Protein AF-A0A961W4E2-F1 (afdb_monomer_lite)

pLDDT: mean 85.55, std 16.78, range [47.44, 98.62]

Structure (mmCIF, N/CA/C/O backbone):
data_AF-A0A961W4E2-F1
#
_entry.id   AF-A0A961W4E2-F1
#
loop_
_atom_site.group_PDB
_atom_site.id
_atom_site.type_symbol
_atom_site.label_atom_id
_atom_site.label_alt_id
_atom_site.label_comp_id
_atom_site.label_asym_id
_atom_site.label_entity_id
_atom_site.label_seq_id
_atom_site.pdbx_PDB_ins_code
_atom_site.Cartn_x
_atom_site.Cartn_y
_atom_site.Cartn_z
_atom_site.occupancy
_atom_site.B_iso_or_equiv
_atom_site.auth_seq_id
_atom_site.auth_comp_id
_atom_site.auth_asym_id
_atom_site.auth_atom_id
_atom_site.pdbx_PDB_model_num
ATOM 1 N N . MET A 1 1 ? 45.519 28.422 -44.524 1.00 47.72 1 MET A N 1
ATOM 2 C CA . MET A 1 1 ? 45.569 28.444 -43.044 1.00 47.72 1 MET A CA 1
ATOM 3 C C . MET A 1 1 ? 44.636 29.550 -42.563 1.00 47.72 1 MET A C 1
ATOM 5 O O . MET A 1 1 ? 44.837 30.660 -43.027 1.00 47.72 1 MET A O 1
ATOM 9 N N . ARG A 1 2 ? 43.649 29.249 -41.696 1.00 50.09 2 ARG A N 1
ATOM 10 C CA . ARG A 1 2 ? 42.650 30.162 -41.061 1.00 50.09 2 ARG A CA 1
ATOM 11 C C . ARG A 1 2 ? 41.171 30.048 -41.483 1.00 50.09 2 ARG A C 1
ATOM 13 O O . ARG A 1 2 ? 40.421 30.989 -41.274 1.00 50.09 2 ARG A O 1
ATOM 20 N N . LEU A 1 3 ? 40.708 28.898 -41.978 1.00 47.44 3 LEU A N 1
ATOM 21 C CA . LEU A 1 3 ? 39.263 28.634 -42.112 1.00 47.44 3 LEU A CA 1
ATOM 22 C C . LEU A 1 3 ? 38.867 27.285 -41.487 1.00 47.44 3 LEU A C 1
ATOM 24 O O . LEU A 1 3 ? 38.210 26.465 -42.109 1.00 47.44 3 LEU A O 1
ATOM 28 N N . ALA A 1 4 ? 39.344 27.016 -40.270 1.00 51.31 4 ALA A N 1
ATOM 29 C CA . ALA A 1 4 ? 39.079 25.755 -39.566 1.00 51.31 4 ALA A CA 1
ATOM 30 C C . ALA A 1 4 ? 38.851 25.945 -38.054 1.00 51.31 4 ALA A C 1
ATOM 32 O O . ALA A 1 4 ? 39.126 25.043 -37.274 1.00 51.31 4 ALA A O 1
ATOM 33 N N . LEU A 1 5 ? 38.392 27.126 -37.620 1.00 52.22 5 LEU A N 1
ATOM 34 C CA . LEU A 1 5 ? 38.229 27.437 -36.189 1.00 52.22 5 LEU A CA 1
ATOM 35 C C . LEU A 1 5 ? 36.784 27.692 -35.740 1.00 52.22 5 LEU A C 1
ATOM 37 O O . LEU A 1 5 ? 36.560 27.881 -34.553 1.00 52.22 5 LEU A O 1
ATOM 41 N N . PHE A 1 6 ? 35.792 27.636 -36.634 1.00 51.38 6 PHE A N 1
ATOM 42 C CA . PHE A 1 6 ? 34.401 27.958 -36.273 1.00 51.38 6 PHE A CA 1
ATOM 43 C C . PHE A 1 6 ? 33.445 26.759 -36.174 1.00 51.38 6 PHE A C 1
ATOM 45 O O . PHE A 1 6 ? 32.267 26.958 -35.908 1.00 51.38 6 PHE A O 1
ATOM 52 N N . ALA A 1 7 ? 33.920 25.519 -36.329 1.00 52.97 7 ALA A N 1
ATOM 53 C CA . ALA A 1 7 ? 33.053 24.334 -36.238 1.00 52.97 7 ALA A CA 1
ATOM 54 C C . ALA A 1 7 ? 33.025 23.667 -34.844 1.00 52.97 7 ALA A C 1
ATOM 56 O O . ALA A 1 7 ? 32.177 22.818 -34.597 1.00 52.97 7 ALA A O 1
ATOM 57 N N . GLY A 1 8 ? 33.926 24.035 -33.924 1.00 51.50 8 GLY A N 1
ATOM 58 C CA . GLY A 1 8 ? 34.069 23.350 -32.628 1.00 51.50 8 GLY A CA 1
ATOM 59 C C . GLY A 1 8 ? 33.210 23.894 -31.478 1.00 51.50 8 GLY A C 1
ATOM 60 O O . GLY A 1 8 ? 33.108 23.244 -30.446 1.00 51.50 8 GLY A O 1
ATOM 61 N N . GLY A 1 9 ? 32.606 25.079 -31.624 1.00 54.16 9 GLY A N 1
ATOM 62 C CA . GLY A 1 9 ? 31.978 25.797 -30.502 1.00 54.16 9 GLY A CA 1
ATOM 63 C C . GLY A 1 9 ? 30.508 25.466 -30.218 1.00 54.16 9 GLY A C 1
ATOM 64 O O . GLY A 1 9 ? 30.008 25.819 -29.157 1.00 54.16 9 GLY A O 1
ATOM 65 N N . LEU A 1 10 ? 29.801 24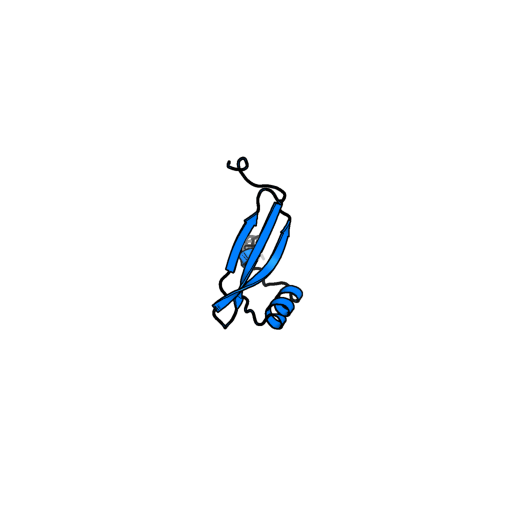.801 -31.137 1.00 56.75 10 LEU A N 1
ATOM 66 C CA . LEU A 1 10 ? 28.334 24.666 -31.076 1.00 56.75 10 LEU A CA 1
ATOM 67 C C . LEU A 1 10 ? 27.820 23.346 -30.477 1.00 56.75 10 LEU A C 1
ATOM 69 O O . LEU A 1 10 ? 26.620 23.214 -30.270 1.00 56.75 10 LEU A O 1
ATOM 73 N N . LEU A 1 11 ? 28.694 22.389 -30.146 1.00 57.22 11 LEU A N 1
ATOM 74 C CA . LEU A 1 11 ? 28.294 21.109 -29.532 1.00 57.22 11 LEU A CA 1
ATOM 75 C C . LEU A 1 11 ? 28.442 21.079 -27.999 1.00 57.22 11 LEU A C 1
ATOM 77 O O . LEU A 1 11 ? 28.097 20.085 -27.370 1.00 57.22 11 LEU A O 1
ATOM 81 N N . ALA A 1 12 ? 28.926 22.158 -27.376 1.00 58.75 12 ALA A N 1
ATOM 82 C CA . ALA A 1 12 ? 29.251 22.183 -25.946 1.00 58.75 12 ALA A CA 1
ATOM 83 C C . ALA A 1 12 ? 28.092 22.606 -25.015 1.00 58.75 12 ALA A C 1
ATOM 85 O O . ALA A 1 12 ? 28.308 22.749 -23.816 1.00 58.75 12 ALA A O 1
ATOM 86 N N . LEU A 1 13 ? 26.873 22.822 -25.531 1.00 57.53 13 LEU A N 1
ATOM 87 C CA . LEU A 1 13 ? 25.758 23.396 -24.754 1.00 57.53 13 LEU A CA 1
ATOM 88 C C . LEU A 1 13 ? 24.590 22.441 -24.450 1.00 57.53 13 LEU A C 1
ATOM 90 O O . LEU A 1 13 ? 23.680 22.852 -23.738 1.00 57.53 13 LEU A O 1
ATOM 94 N N . SER A 1 14 ? 24.591 21.183 -24.912 1.00 63.25 14 SER A N 1
ATOM 95 C CA . SER A 1 14 ? 23.486 20.241 -24.623 1.00 63.25 14 SER A CA 1
ATOM 96 C C . SER A 1 14 ? 23.831 19.114 -23.640 1.00 63.25 14 SER A C 1
ATOM 98 O O . SER A 1 14 ? 23.059 18.168 -23.517 1.00 63.25 14 SER A O 1
ATOM 100 N N . ALA A 1 15 ? 24.983 19.163 -22.963 1.00 61.50 15 ALA A N 1
ATOM 101 C CA . ALA A 1 15 ? 25.496 18.014 -22.204 1.00 61.50 15 ALA A CA 1
ATOM 102 C C . ALA A 1 15 ? 25.040 17.925 -20.732 1.00 61.50 15 ALA A C 1
ATOM 104 O O . ALA A 1 15 ? 25.388 16.956 -20.067 1.00 61.50 15 ALA A O 1
ATOM 105 N N . CYS A 1 16 ? 24.246 18.872 -20.221 1.00 66.38 16 CYS A N 1
ATOM 106 C CA . CYS A 1 16 ? 23.730 18.824 -18.847 1.00 66.38 16 CYS A CA 1
ATOM 107 C C . CYS A 1 16 ? 22.238 19.171 -18.808 1.00 66.38 16 CYS A C 1
ATOM 109 O O . CYS A 1 16 ? 21.847 20.228 -18.320 1.00 66.38 16 CYS A O 1
ATOM 111 N N . GLN A 1 17 ? 21.391 18.296 -19.341 1.00 65.75 17 GLN A N 1
ATOM 112 C CA . GLN A 1 17 ? 20.033 18.185 -18.821 1.00 65.75 17 GLN A CA 1
ATOM 113 C C . GLN A 1 17 ? 20.088 17.044 -17.807 1.00 65.75 17 GLN A C 1
ATOM 115 O O . GLN A 1 17 ? 20.233 15.888 -18.201 1.00 65.75 17 GLN A O 1
ATOM 120 N N . GLU A 1 18 ? 20.060 17.360 -16.508 1.00 65.38 18 GLU A N 1
ATOM 121 C CA . GLU A 1 18 ? 19.687 16.359 -15.509 1.00 65.38 18 GLU A CA 1
ATOM 122 C C . GLU A 1 18 ? 18.299 15.865 -15.913 1.00 65.38 18 GLU A C 1
ATOM 124 O O . GLU A 1 18 ? 17.311 16.594 -15.826 1.00 65.38 18 GLU A O 1
ATOM 129 N N . LEU A 1 19 ? 18.244 14.657 -16.469 1.00 63.34 19 LEU A N 1
ATOM 130 C CA . LEU A 1 19 ? 16.990 13.983 -16.743 1.00 63.34 19 LEU A CA 1
ATOM 131 C C . LEU A 1 19 ? 16.402 13.596 -15.387 1.00 63.34 19 LEU A C 1
ATOM 133 O O . LEU A 1 19 ? 16.639 12.496 -14.892 1.00 63.34 19 LEU A O 1
ATOM 137 N N . ASP A 1 20 ? 15.654 14.519 -14.788 1.00 68.31 20 ASP A N 1
ATOM 138 C CA . ASP A 1 20 ? 14.718 14.224 -13.711 1.00 68.31 20 ASP A CA 1
ATOM 139 C C . ASP A 1 20 ? 13.590 13.372 -14.307 1.00 68.31 20 ASP A C 1
ATOM 141 O O . ASP A 1 20 ? 12.524 13.852 -14.696 1.00 68.31 20 ASP A O 1
ATOM 145 N N . TYR A 1 21 ? 13.868 12.078 -14.485 1.00 68.19 21 TYR A N 1
ATOM 146 C CA . TYR A 1 21 ? 12.814 11.099 -14.685 1.00 68.19 21 TYR A CA 1
ATOM 147 C C . TYR A 1 21 ? 11.964 11.137 -13.421 1.00 68.19 21 TYR A C 1
ATOM 149 O O . TYR A 1 21 ? 12.423 10.768 -12.340 1.00 68.19 21 TYR A O 1
ATOM 157 N N . GLY A 1 22 ? 10.726 11.613 -13.551 1.00 81.56 22 GLY A N 1
ATOM 158 C CA . GLY A 1 22 ? 9.822 11.696 -12.416 1.00 81.56 22 GLY A CA 1
ATOM 159 C C . GLY A 1 22 ? 9.748 10.341 -11.712 1.00 81.56 22 GLY A C 1
ATOM 160 O O . GLY A 1 22 ? 9.571 9.318 -12.365 1.00 81.56 22 GLY A O 1
ATOM 161 N N . ARG A 1 23 ? 9.860 10.329 -10.378 1.00 83.31 23 ARG A N 1
ATOM 162 C CA . ARG A 1 23 ? 9.893 9.098 -9.555 1.00 83.31 23 ARG A CA 1
ATOM 163 C C . ARG A 1 23 ? 8.767 8.096 -9.850 1.00 83.31 23 ARG A C 1
ATOM 165 O O . ARG A 1 23 ? 8.916 6.917 -9.573 1.00 83.31 23 ARG A O 1
ATOM 172 N N . HIS A 1 24 ? 7.657 8.569 -10.409 1.00 82.62 24 HIS A N 1
ATOM 173 C CA . HIS A 1 24 ? 6.505 7.768 -10.821 1.00 82.62 24 HIS A CA 1
ATOM 174 C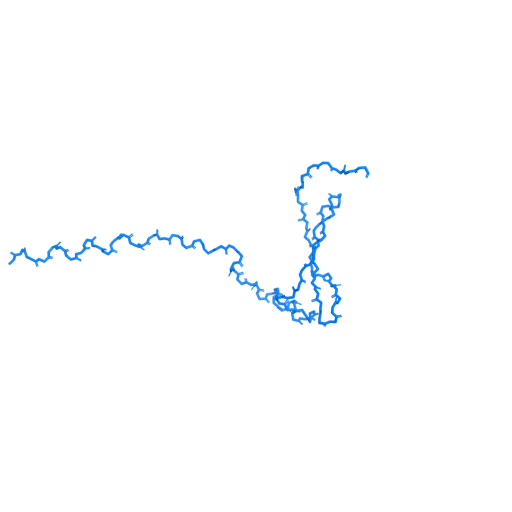 C . HIS A 1 24 ? 6.726 6.937 -12.101 1.00 82.62 24 HIS A C 1
ATOM 176 O O . HIS A 1 24 ? 5.902 6.086 -12.404 1.00 82.62 24 HIS A O 1
ATOM 182 N N . LEU A 1 25 ? 7.793 7.200 -12.862 1.00 87.94 25 LEU A N 1
ATOM 183 C CA . LEU A 1 25 ? 8.173 6.464 -14.076 1.00 87.94 25 LEU A CA 1
ATOM 184 C C . LEU A 1 25 ? 9.200 5.362 -13.793 1.00 87.94 25 LEU A C 1
ATOM 186 O O . LEU A 1 25 ? 9.566 4.616 -14.700 1.00 87.94 25 LEU A O 1
ATOM 190 N N . VAL A 1 26 ? 9.710 5.291 -12.561 1.00 89.25 26 VAL A N 1
ATOM 191 C CA . VAL A 1 26 ? 10.634 4.236 -12.151 1.00 89.25 26 VAL A CA 1
ATOM 192 C C . VAL A 1 26 ? 9.841 2.927 -12.071 1.00 89.25 26 VAL A C 1
ATOM 194 O O . VAL A 1 26 ? 8.829 2.898 -11.368 1.00 89.25 26 VAL A O 1
ATOM 197 N N . PRO A 1 27 ? 10.269 1.860 -12.772 1.00 91.69 27 PRO A N 1
ATOM 198 C CA . PRO A 1 27 ? 9.570 0.581 -12.745 1.00 91.69 27 PRO A CA 1
ATOM 199 C C . PRO A 1 27 ? 9.600 -0.041 -11.348 1.00 91.69 27 PRO A C 1
ATOM 201 O O . PRO A 1 27 ? 10.460 0.279 -10.517 1.00 91.69 27 PRO A O 1
ATOM 204 N N . LEU A 1 28 ? 8.668 -0.959 -11.099 1.00 93.25 28 LEU A N 1
ATOM 205 C CA . LEU A 1 28 ? 8.619 -1.674 -9.834 1.00 93.25 28 LEU A CA 1
ATOM 206 C C . LEU A 1 28 ? 9.903 -2.494 -9.609 1.00 93.25 28 LEU A C 1
ATOM 208 O O . LEU A 1 28 ? 10.464 -3.070 -10.540 1.00 93.25 28 LEU A O 1
ATOM 212 N N . PRO A 1 29 ? 10.391 -2.592 -8.360 1.00 95.31 29 PRO A N 1
ATOM 213 C CA . PRO A 1 29 ? 11.470 -3.516 -8.045 1.00 95.31 29 PRO A CA 1
ATOM 214 C C . PRO A 1 29 ? 11.049 -4.969 -8.346 1.00 95.31 29 PRO A C 1
ATOM 216 O O . PRO A 1 29 ? 9.921 -5.337 -8.005 1.00 95.31 29 PRO A O 1
ATOM 219 N N . PRO A 1 30 ? 11.952 -5.847 -8.829 1.00 97.25 30 PRO A N 1
ATOM 220 C CA . PRO A 1 30 ? 11.611 -7.237 -9.172 1.00 97.25 30 PRO A CA 1
ATOM 221 C C . PRO A 1 30 ? 10.975 -8.034 -8.024 1.00 97.25 30 PRO A C 1
ATOM 223 O O . PRO A 1 30 ? 10.141 -8.913 -8.228 1.00 97.25 30 PRO A O 1
ATOM 226 N N . ALA A 1 31 ? 11.344 -7.717 -6.779 1.00 96.88 31 ALA A N 1
ATOM 227 C CA . ALA A 1 31 ? 10.749 -8.335 -5.597 1.00 96.88 31 ALA A CA 1
ATOM 228 C C . ALA A 1 31 ? 9.258 -7.981 -5.424 1.00 96.88 31 ALA A C 1
ATOM 230 O O . ALA A 1 31 ? 8.481 -8.817 -4.957 1.00 96.88 31 ALA A O 1
ATOM 231 N N . MET A 1 32 ? 8.860 -6.760 -5.797 1.00 96.75 32 MET A N 1
ATOM 232 C CA . MET A 1 32 ? 7.463 -6.332 -5.774 1.00 96.75 32 MET A CA 1
ATOM 233 C C . MET A 1 32 ? 6.678 -6.994 -6.907 1.00 96.75 32 MET A C 1
ATOM 235 O O . MET A 1 32 ? 5.606 -7.535 -6.651 1.00 96.75 32 MET A O 1
ATOM 239 N N . GLU A 1 33 ? 7.234 -7.044 -8.119 1.00 97.31 33 GLU A N 1
ATOM 240 C CA . GLU A 1 33 ? 6.624 -7.751 -9.257 1.00 97.31 33 GLU A CA 1
ATOM 241 C C . GLU A 1 33 ? 6.335 -9.219 -8.903 1.00 97.31 33 GLU A C 1
ATOM 243 O O . GLU A 1 33 ? 5.189 -9.667 -8.962 1.00 97.31 33 GLU A O 1
ATOM 248 N N . ALA A 1 34 ? 7.331 -9.939 -8.376 1.00 97.81 34 ALA A N 1
ATOM 249 C CA . ALA A 1 34 ? 7.170 -11.328 -7.943 1.00 97.81 34 ALA A CA 1
ATOM 250 C C . ALA A 1 34 ? 6.161 -11.501 -6.787 1.00 97.81 34 ALA A C 1
ATOM 252 O O . ALA A 1 34 ? 5.570 -12.571 -6.609 1.00 97.81 34 ALA A O 1
ATOM 253 N N . ARG A 1 35 ? 5.963 -10.481 -5.940 1.00 97.62 35 ARG A N 1
ATOM 254 C CA . ARG A 1 35 ? 4.917 -10.500 -4.904 1.00 97.62 35 ARG A CA 1
ATOM 255 C C . ARG A 1 35 ? 3.533 -10.363 -5.528 1.00 97.62 35 ARG A C 1
ATOM 257 O O . ARG A 1 35 ? 2.661 -11.157 -5.180 1.00 97.62 35 ARG A O 1
ATOM 264 N N . LEU A 1 36 ? 3.351 -9.411 -6.443 1.00 97.69 36 LEU A N 1
ATOM 265 C CA . LEU A 1 36 ? 2.092 -9.221 -7.164 1.00 97.69 36 LEU A CA 1
ATOM 266 C C . LEU A 1 36 ? 1.696 -10.500 -7.907 1.00 97.69 36 LEU A C 1
ATOM 268 O O . LEU A 1 36 ? 0.585 -10.992 -7.711 1.00 97.69 36 LEU A O 1
ATOM 272 N N . GLU A 1 37 ? 2.627 -11.101 -8.650 1.00 96.38 37 GLU A N 1
ATOM 273 C CA . GLU A 1 37 ? 2.392 -12.347 -9.387 1.00 96.38 37 GLU A CA 1
ATOM 274 C C . GLU A 1 37 ? 1.936 -13.491 -8.475 1.00 96.38 37 GLU A C 1
ATOM 276 O O . GLU A 1 37 ? 0.926 -14.140 -8.754 1.00 96.38 37 GLU A O 1
ATOM 281 N N . ARG A 1 38 ? 2.623 -13.712 -7.344 1.00 97.06 38 ARG A N 1
ATOM 282 C CA . ARG A 1 38 ? 2.241 -14.752 -6.367 1.00 97.06 38 ARG A CA 1
ATOM 283 C C . ARG A 1 38 ? 0.852 -14.534 -5.775 1.00 97.06 38 ARG A C 1
ATOM 285 O O . ARG A 1 38 ? 0.189 -15.503 -5.415 1.00 97.06 38 ARG A O 1
ATOM 292 N N . MET A 1 39 ? 0.423 -13.281 -5.659 1.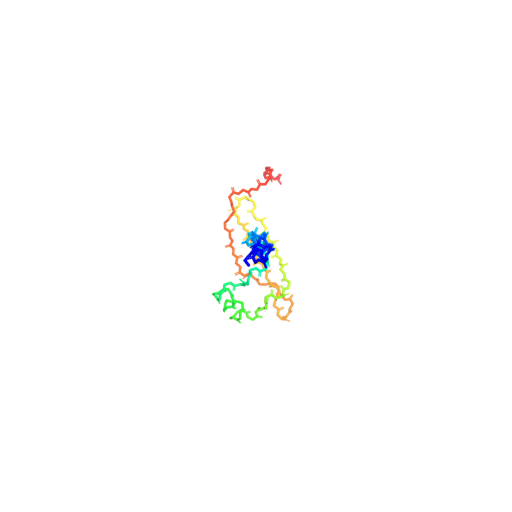00 96.94 39 MET A N 1
ATOM 293 C CA . MET A 1 39 ? -0.902 -12.910 -5.163 1.00 96.94 39 MET A CA 1
ATOM 294 C C . MET A 1 39 ? -1.970 -12.865 -6.269 1.00 96.94 39 MET A C 1
ATOM 296 O O . MET A 1 39 ? -3.138 -12.620 -5.972 1.00 96.94 39 MET A O 1
ATOM 300 N N . GLY A 1 40 ? -1.600 -13.099 -7.535 1.00 96.00 40 GLY A N 1
ATOM 301 C CA . GLY A 1 40 ? -2.512 -13.000 -8.677 1.00 96.00 40 GLY A CA 1
ATOM 302 C C . GLY A 1 40 ? -2.927 -11.563 -9.017 1.00 96.00 40 GLY A C 1
ATOM 303 O O . GLY A 1 40 ? -3.999 -11.357 -9.589 1.00 96.00 40 GLY A O 1
ATOM 304 N N . LEU A 1 41 ? -2.095 -10.588 -8.651 1.00 97.62 41 LEU A N 1
ATOM 305 C CA . LEU A 1 41 ? -2.279 -9.157 -8.877 1.00 97.62 41 LEU A CA 1
ATOM 306 C C . LEU A 1 41 ? -1.428 -8.688 -10.064 1.00 97.62 41 LEU A C 1
ATOM 308 O O . LEU A 1 41 ? -0.394 -9.278 -10.371 1.00 97.62 41 LEU A O 1
ATOM 312 N N . ARG A 1 42 ? -1.845 -7.601 -10.707 1.00 96.56 42 ARG A N 1
ATOM 313 C CA . ARG A 1 42 ? -1.132 -6.921 -11.796 1.00 96.56 42 ARG A CA 1
ATOM 314 C C . ARG A 1 42 ? -0.758 -5.509 -11.384 1.00 96.56 42 ARG A C 1
ATOM 316 O O . ARG A 1 42 ? -1.449 -4.897 -10.569 1.00 96.56 42 ARG A O 1
ATOM 323 N N . GLU A 1 43 ? 0.302 -4.965 -11.963 1.00 94.81 43 GLU A N 1
ATOM 324 C CA . GLU A 1 43 ? 0.757 -3.601 -11.679 1.00 94.81 43 GLU A CA 1
ATOM 325 C C . GLU A 1 43 ? -0.366 -2.573 -11.890 1.00 94.81 43 GLU A C 1
ATOM 327 O O . GLU A 1 43 ? -0.642 -1.773 -10.995 1.00 94.81 43 GLU A O 1
ATOM 332 N N . GLU A 1 44 ? -1.110 -2.695 -12.988 1.00 94.75 44 GLU A N 1
ATOM 333 C CA . GLU A 1 44 ? -2.195 -1.797 -13.384 1.00 94.75 44 GLU A CA 1
ATOM 334 C C . GLU A 1 44 ? -3.513 -1.976 -12.608 1.00 94.75 44 GLU A C 1
ATOM 336 O O . GLU A 1 44 ? -4.446 -1.194 -12.803 1.00 94.75 44 GLU A O 1
ATOM 341 N N . ASP A 1 45 ? -3.629 -2.994 -11.744 1.00 97.06 45 ASP A N 1
ATOM 342 C CA . ASP A 1 45 ? -4.870 -3.217 -10.993 1.00 97.06 45 ASP A CA 1
ATOM 343 C C . ASP A 1 45 ? -5.174 -2.039 -10.042 1.00 97.06 45 ASP A C 1
ATOM 345 O O . ASP A 1 45 ? -4.248 -1.516 -9.406 1.00 97.06 45 ASP A O 1
ATOM 349 N N . PRO A 1 46 ? -6.456 -1.654 -9.874 1.00 98.00 46 PRO A N 1
ATOM 350 C CA . PRO A 1 46 ? -6.852 -0.552 -9.004 1.00 98.00 46 PRO A CA 1
ATOM 351 C C . PRO A 1 46 ? -6.302 -0.670 -7.582 1.00 98.00 46 PRO A C 1
ATOM 353 O O . PRO A 1 46 ? -6.294 -1.750 -6.984 1.00 98.00 46 PRO A O 1
ATOM 356 N N . ILE A 1 47 ? -5.885 0.472 -7.036 1.00 97.81 47 ILE A N 1
ATOM 357 C CA . ILE A 1 47 ? -5.344 0.603 -5.684 1.00 97.81 47 ILE A CA 1
ATOM 358 C C . ILE A 1 47 ? -6.366 1.310 -4.794 1.00 97.81 47 ILE A C 1
ATOM 360 O O . ILE A 1 47 ? -7.009 2.277 -5.202 1.00 97.81 47 ILE A O 1
ATOM 364 N N . TYR A 1 48 ? -6.470 0.845 -3.555 1.00 98.06 48 TYR A N 1
ATOM 365 C CA . TYR A 1 48 ? -7.176 1.514 -2.473 1.0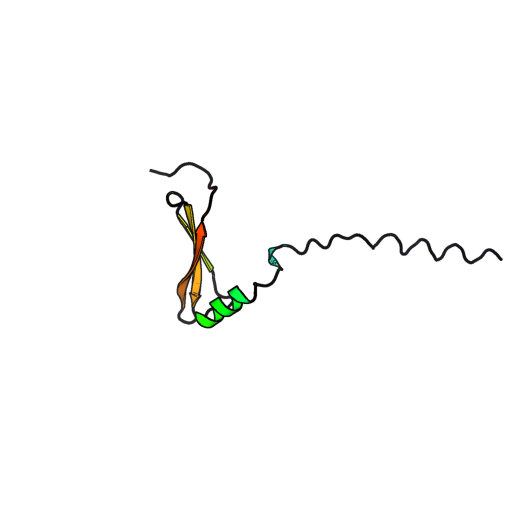0 98.06 48 TYR A CA 1
ATOM 366 C C . TYR A 1 48 ? -6.217 1.691 -1.292 1.00 98.06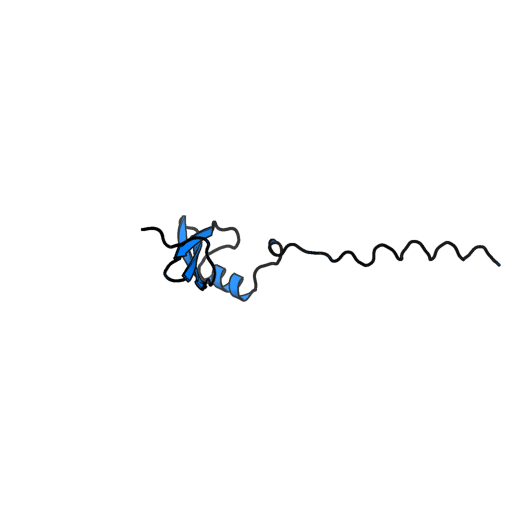 48 TYR A C 1
ATOM 368 O O . TYR A 1 48 ? -5.476 0.772 -0.954 1.00 98.06 48 TYR A O 1
ATOM 376 N N . ILE A 1 49 ? -6.200 2.879 -0.688 1.00 98.12 49 ILE A N 1
ATOM 377 C CA . ILE A 1 49 ? -5.286 3.215 0.408 1.00 98.12 49 ILE A CA 1
ATOM 378 C C . ILE A 1 49 ? -6.107 3.509 1.659 1.00 98.12 49 ILE A C 1
ATOM 380 O O . ILE A 1 49 ? -7.062 4.288 1.604 1.00 98.12 49 ILE A O 1
ATOM 384 N N . ARG A 1 50 ? -5.714 2.910 2.786 1.00 97.81 50 ARG A N 1
ATOM 38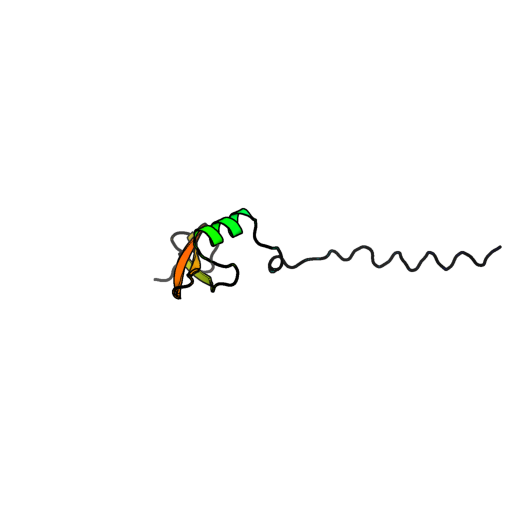5 C CA . ARG A 1 50 ? -6.227 3.249 4.120 1.00 97.81 50 ARG A CA 1
ATOM 386 C C . ARG A 1 50 ? -5.100 3.825 4.961 1.00 97.81 50 ARG A C 1
ATOM 388 O O . ARG A 1 50 ? -3.974 3.353 4.871 1.00 97.81 50 ARG A O 1
ATOM 395 N N . ILE A 1 51 ? -5.406 4.845 5.754 1.00 96.44 51 ILE A N 1
ATOM 396 C CA . ILE A 1 51 ? -4.445 5.478 6.658 1.00 96.44 51 ILE A CA 1
ATOM 397 C C . ILE A 1 51 ? -5.055 5.507 8.054 1.00 96.44 51 ILE A C 1
ATOM 399 O O . ILE A 1 51 ? -6.108 6.114 8.259 1.00 96.44 51 ILE A O 1
ATOM 403 N N . PHE A 1 52 ? -4.365 4.869 8.986 1.00 95.69 52 PHE A N 1
ATOM 404 C CA . PHE A 1 52 ? -4.698 4.756 10.396 1.00 95.69 52 PHE A CA 1
ATOM 405 C C . PHE A 1 52 ? -3.792 5.710 11.166 1.00 95.69 52 PHE A C 1
ATOM 407 O O . PHE A 1 52 ? -2.618 5.433 11.398 1.00 95.69 52 PHE A O 1
ATOM 414 N N . LYS A 1 53 ? -4.311 6.908 11.455 1.00 94.62 53 LYS A N 1
ATOM 415 C CA . LYS A 1 53 ? -3.509 7.990 12.039 1.00 94.62 53 LYS A CA 1
ATOM 416 C C . LYS A 1 53 ? -3.090 7.704 13.476 1.00 94.62 53 LYS A C 1
ATOM 418 O O . LYS A 1 53 ? -2.040 8.172 13.869 1.00 94.62 53 LYS A O 1
ATOM 423 N N . GLU A 1 54 ? -3.899 7.011 14.269 1.00 94.06 54 GLU A N 1
ATOM 424 C CA . GLU A 1 54 ? -3.548 6.741 15.668 1.00 94.06 54 GLU A CA 1
ATOM 425 C C . GLU A 1 54 ? -2.457 5.667 15.760 1.00 94.06 54 GLU A C 1
ATOM 427 O O . GLU A 1 54 ? -1.492 5.810 16.505 1.00 94.06 54 GLU A O 1
ATOM 432 N N . GLU A 1 55 ? -2.570 4.642 14.924 1.00 95.56 55 GLU A N 1
ATOM 433 C CA . GLU A 1 55 ? -1.644 3.519 14.812 1.00 95.56 55 GLU A CA 1
ATOM 434 C C . GLU A 1 55 ? -0.373 3.875 14.030 1.00 95.56 55 GLU A C 1
ATOM 436 O O . GLU A 1 55 ? 0.650 3.209 14.155 1.00 95.56 55 GLU A O 1
ATOM 441 N N . GLY A 1 56 ? -0.428 4.934 13.224 1.00 95.81 56 GLY A N 1
ATOM 442 C CA . GLY A 1 56 ? 0.658 5.326 12.337 1.00 95.81 56 GLY A CA 1
ATOM 443 C C . GLY A 1 56 ? 0.902 4.327 11.215 1.00 95.81 56 GLY A C 1
ATOM 444 O O . GLY A 1 56 ? 2.044 4.104 10.819 1.00 95.81 56 GLY A O 1
ATOM 445 N N . GLU A 1 57 ? -0.169 3.763 10.661 1.00 97.94 57 GLU A N 1
ATOM 446 C CA . GLU A 1 57 ? -0.100 2.775 9.586 1.00 97.94 57 GLU A CA 1
ATOM 447 C C . GLU A 1 57 ? -0.757 3.282 8.296 1.00 97.94 57 GLU A C 1
ATOM 449 O O . GLU A 1 57 ? -1.811 3.924 8.296 1.00 97.94 57 GLU A O 1
ATOM 454 N N . LEU A 1 58 ? -0.144 2.956 7.161 1.00 98.25 58 LEU A N 1
ATOM 455 C CA . LEU A 1 58 ? -0.699 3.117 5.824 1.00 98.25 58 LEU A CA 1
ATOM 456 C C . LEU A 1 58 ? -0.779 1.751 5.164 1.00 98.25 58 LEU A C 1
ATOM 458 O O . LEU A 1 58 ? 0.233 1.097 4.931 1.00 98.25 58 LEU A O 1
ATOM 462 N N . GLU A 1 59 ? -1.980 1.352 4.782 1.00 98.62 59 GLU A N 1
ATOM 463 C CA . GLU A 1 59 ? -2.197 0.118 4.049 1.00 98.62 59 GLU A CA 1
ATOM 464 C C . GLU A 1 59 ? -2.438 0.389 2.567 1.00 98.62 59 GLU A C 1
ATOM 466 O O . GLU A 1 59 ? -3.248 1.242 2.186 1.00 98.62 59 GLU A O 1
ATOM 471 N N . VAL A 1 60 ? -1.795 -0.417 1.729 1.00 98.38 60 VAL A N 1
ATOM 472 C CA . VAL A 1 60 ? -2.014 -0.474 0.287 1.00 98.38 60 VAL A CA 1
ATOM 473 C C . VAL A 1 60 ? -2.786 -1.743 -0.038 1.00 98.38 60 VAL A C 1
ATOM 475 O O . VAL A 1 60 ? -2.330 -2.856 0.218 1.00 98.38 60 VAL A O 1
ATOM 478 N N . TRP A 1 61 ? -3.951 -1.578 -0.652 1.00 98.56 61 TRP A N 1
ATOM 479 C CA . TRP A 1 61 ? -4.821 -2.658 -1.102 1.00 98.56 61 TRP A CA 1
ATOM 480 C C . TRP A 1 61 ? -4.889 -2.660 -2.625 1.00 98.56 61 TRP A C 1
ATOM 482 O O . TRP A 1 61 ? -4.981 -1.595 -3.236 1.00 98.56 61 TRP A O 1
ATOM 492 N N . LYS A 1 62 ? -4.900 -3.843 -3.248 1.00 98.31 62 LYS A N 1
ATOM 493 C CA . LYS A 1 62 ? -5.102 -3.989 -4.700 1.00 98.31 62 LYS A CA 1
ATOM 494 C C . LYS A 1 62 ? -6.286 -4.882 -5.011 1.00 98.31 62 LYS A C 1
ATOM 496 O O . LYS A 1 62 ? -6.534 -5.866 -4.313 1.00 98.31 62 LYS A O 1
ATOM 501 N N . GLN A 1 63 ? -7.013 -4.528 -6.062 1.00 98.00 63 GLN A N 1
ATOM 502 C CA . GLN A 1 63 ? -8.106 -5.345 -6.565 1.00 98.00 63 GLN A CA 1
ATOM 503 C C . GLN A 1 63 ? -7.548 -6.565 -7.305 1.00 98.00 63 GLN A C 1
ATOM 505 O O . GLN A 1 63 ? -6.717 -6.425 -8.193 1.00 98.00 63 GLN A O 1
ATOM 510 N N . ASN A 1 64 ? -8.003 -7.761 -6.947 1.00 96.31 64 ASN A N 1
ATOM 511 C CA . ASN A 1 64 ? -7.686 -8.980 -7.676 1.00 96.31 64 ASN A CA 1
ATOM 512 C C . ASN A 1 64 ? -8.623 -9.165 -8.887 1.00 96.31 64 ASN A C 1
ATOM 514 O O . ASN A 1 64 ? -9.575 -8.409 -9.094 1.00 96.31 64 ASN A O 1
ATOM 518 N N . ARG A 1 65 ? -8.394 -10.225 -9.669 1.00 94.19 65 ARG A N 1
ATOM 519 C CA . ARG A 1 65 ? -9.199 -10.548 -10.865 1.00 94.19 65 ARG A CA 1
ATOM 520 C C . ARG A 1 65 ? -10.682 -10.820 -10.579 1.00 94.19 65 ARG A C 1
ATOM 522 O O . ARG A 1 65 ? -11.499 -10.653 -11.477 1.00 94.19 65 ARG A O 1
ATOM 529 N N . ASP A 1 66 ? -11.027 -11.189 -9.346 1.00 94.81 66 ASP A N 1
ATOM 530 C CA . ASP A 1 66 ? -12.410 -11.423 -8.903 1.00 94.81 66 ASP A CA 1
ATOM 531 C C . ASP A 1 66 ? -13.110 -10.131 -8.447 1.00 94.81 66 ASP A C 1
ATOM 533 O O . ASP A 1 66 ? -14.244 -10.157 -7.969 1.00 94.81 66 ASP A O 1
ATOM 537 N N . GLY A 1 67 ? -12.423 -8.990 -8.538 1.00 95.50 67 GLY A N 1
ATOM 538 C CA . GLY A 1 67 ? -12.932 -7.693 -8.116 1.00 95.50 67 GLY A CA 1
ATOM 539 C C . GLY A 1 67 ? -12.800 -7.418 -6.615 1.00 95.50 67 GLY A C 1
ATOM 540 O O . GLY A 1 67 ? -13.254 -6.368 -6.156 1.00 95.50 67 GLY A O 1
ATOM 541 N N . ARG A 1 68 ? -12.175 -8.313 -5.838 1.00 96.94 68 ARG A N 1
ATOM 542 C CA . ARG A 1 68 ? -11.978 -8.149 -4.391 1.00 96.94 68 ARG A CA 1
ATOM 543 C C . ARG A 1 68 ? -10.669 -7.434 -4.092 1.00 96.94 68 ARG A C 1
ATOM 545 O O . ARG A 1 68 ? -9.641 -7.749 -4.679 1.00 96.94 68 ARG A O 1
ATOM 552 N N . PHE A 1 69 ? -10.688 -6.528 -3.122 1.00 98.06 69 PHE A N 1
ATOM 553 C CA . PHE A 1 69 ? -9.468 -5.905 -2.620 1.00 98.06 69 PHE A CA 1
ATOM 554 C C . PHE A 1 69 ? -8.770 -6.818 -1.614 1.00 98.06 69 PHE A C 1
ATOM 556 O O . PHE A 1 69 ? -9.396 -7.313 -0.674 1.00 98.06 69 PHE A O 1
ATOM 563 N N . VAL A 1 70 ? -7.471 -7.022 -1.813 1.00 98.06 70 VAL A N 1
ATOM 564 C CA . VAL A 1 70 ? -6.590 -7.766 -0.908 1.00 98.06 70 VAL A CA 1
ATOM 565 C C . VAL A 1 70 ? -5.468 -6.854 -0.419 1.00 98.06 70 VAL A C 1
ATOM 567 O O . VAL A 1 70 ? -5.000 -5.991 -1.167 1.00 98.06 70 VAL A O 1
ATOM 570 N N . LEU A 1 71 ? -5.062 -7.027 0.841 1.00 98.25 71 LEU A N 1
ATOM 571 C CA . LEU A 1 71 ? -3.978 -6.255 1.445 1.00 98.25 71 LEU A CA 1
ATOM 572 C C . LEU A 1 71 ? -2.665 -6.627 0.758 1.00 98.25 71 LEU A C 1
ATOM 574 O O . LEU A 1 71 ? -2.237 -7.778 0.836 1.00 98.25 71 LEU A O 1
ATOM 578 N N . LEU A 1 72 ? -2.050 -5.662 0.075 1.00 98.19 72 LEU A N 1
ATOM 579 C CA . LEU A 1 72 ? -0.748 -5.837 -0.553 1.00 98.19 72 LEU A CA 1
ATOM 580 C C . LEU A 1 72 ? 0.362 -5.593 0.458 1.00 98.19 72 LEU A C 1
ATOM 582 O O . LEU A 1 72 ? 1.232 -6.445 0.575 1.00 98.19 72 LEU A O 1
ATOM 586 N N . GLU A 1 73 ? 0.348 -4.451 1.146 1.00 97.69 73 GLU A N 1
ATOM 587 C CA . GLU A 1 73 ? 1.415 -4.038 2.062 1.00 97.69 73 GLU A CA 1
ATOM 588 C C . GLU A 1 73 ? 0.906 -3.060 3.123 1.00 97.69 73 GLU A C 1
ATOM 590 O O . GLU A 1 73 ? -0.010 -2.281 2.851 1.00 97.69 73 GLU A O 1
ATOM 595 N N . THR A 1 74 ? 1.550 -3.069 4.290 1.00 98.31 74 THR A N 1
ATOM 596 C CA . THR A 1 74 ? 1.390 -2.057 5.342 1.00 98.31 74 THR A CA 1
ATOM 597 C C . THR A 1 74 ? 2.723 -1.347 5.571 1.00 98.31 74 THR A C 1
ATOM 599 O O . THR A 1 74 ? 3.760 -1.994 5.710 1.00 98.31 74 THR A O 1
ATOM 602 N N . TYR A 1 75 ? 2.696 -0.019 5.610 1.00 98.00 75 TYR A N 1
ATOM 603 C CA . TYR A 1 75 ? 3.843 0.842 5.877 1.00 98.00 75 TYR A CA 1
ATOM 604 C C . TYR A 1 75 ? 3.617 1.640 7.157 1.00 98.00 75 TYR A C 1
ATOM 606 O O . TYR A 1 75 ? 2.531 2.175 7.367 1.00 98.00 75 TYR A O 1
ATOM 614 N N . GLU A 1 76 ? 4.662 1.793 7.965 1.00 97.81 76 GLU A N 1
ATOM 615 C CA . GLU A 1 76 ? 4.661 2.774 9.049 1.00 97.81 76 GLU A CA 1
ATOM 616 C C . GLU A 1 76 ? 4.748 4.195 8.474 1.00 97.81 76 GLU A C 1
ATOM 618 O O . GLU A 1 76 ? 5.504 4.467 7.534 1.00 97.81 76 GLU A O 1
ATOM 623 N N . ILE A 1 77 ? 3.988 5.118 9.057 1.00 96.25 77 ILE A N 1
ATOM 624 C CA . ILE A 1 77 ? 4.029 6.544 8.743 1.00 96.25 77 ILE A CA 1
ATOM 625 C C . ILE A 1 77 ? 4.386 7.343 9.997 1.00 96.25 77 ILE A C 1
ATOM 627 O O . ILE A 1 77 ? 3.930 7.055 11.095 1.00 96.25 77 ILE A O 1
ATOM 631 N N . CYS A 1 78 ? 5.218 8.371 9.832 1.00 92.06 78 CYS A N 1
ATOM 632 C CA . CYS A 1 78 ? 5.724 9.182 10.945 1.00 92.06 78 CYS A CA 1
ATOM 633 C C . CYS A 1 78 ? 5.118 10.589 11.014 1.00 92.06 78 CYS A C 1
ATOM 635 O O . CYS A 1 78 ? 5.339 11.309 11.986 1.00 92.06 78 CYS A O 1
ATOM 637 N N . ALA A 1 79 ? 4.395 11.005 9.972 1.00 90.75 79 ALA A N 1
ATOM 638 C CA . ALA A 1 79 ? 3.825 12.336 9.877 1.00 90.75 79 ALA A CA 1
ATOM 639 C C . ALA A 1 79 ? 2.435 12.291 9.240 1.00 90.75 79 ALA A C 1
ATOM 641 O O . ALA A 1 79 ? 2.243 11.752 8.149 1.00 90.75 79 ALA A O 1
ATOM 642 N N . TRP A 1 80 ? 1.483 12.936 9.903 1.00 89.44 80 TRP A N 1
ATOM 643 C CA . TRP A 1 80 ? 0.154 13.234 9.388 1.00 89.44 80 TRP A CA 1
ATOM 644 C C . TRP A 1 80 ? -0.262 14.629 9.851 1.00 89.44 80 TRP A C 1
ATOM 646 O O . TRP A 1 80 ? 0.212 15.140 10.862 1.00 89.44 80 TRP A O 1
ATOM 656 N N . SER A 1 81 ? -1.137 15.277 9.084 1.00 86.94 81 SER A N 1
ATOM 657 C CA . SER A 1 81 ? -1.621 16.616 9.412 1.00 86.94 81 SER A CA 1
ATOM 658 C C . SER A 1 81 ? -2.809 16.579 10.374 1.00 86.94 81 SER A C 1
ATOM 660 O O . SER A 1 81 ? -3.731 15.766 10.195 1.00 86.94 81 SER A O 1
ATOM 662 N N . GLY A 1 82 ? -2.840 17.563 11.273 1.00 89.69 82 GLY A N 1
ATOM 663 C CA . GLY A 1 82 ? -3.920 17.781 12.231 1.00 89.69 82 GLY A CA 1
ATOM 664 C C . GLY A 1 82 ? -3.888 16.800 13.399 1.00 89.69 82 GLY A C 1
ATOM 665 O O . GLY A 1 82 ? -3.085 15.872 13.430 1.00 89.69 82 GLY A O 1
ATOM 666 N N . GLU A 1 83 ? -4.797 17.016 14.339 1.00 88.44 83 GLU A N 1
ATOM 667 C CA . GLU A 1 83 ? -4.998 16.126 15.479 1.00 88.44 83 GLU A CA 1
ATOM 668 C C . GLU A 1 83 ? -5.926 14.963 15.105 1.00 88.44 83 GLU A C 1
ATOM 670 O O . GLU A 1 83 ? -6.613 14.991 14.072 1.00 88.44 83 GLU A O 1
ATOM 675 N N . LEU A 1 84 ? -5.965 13.938 15.957 1.00 89.75 84 LEU A N 1
ATOM 676 C CA . LEU A 1 84 ? -7.039 12.952 15.908 1.00 89.75 84 LEU A CA 1
ATOM 677 C C . LEU A 1 84 ? -8.376 13.674 16.140 1.00 89.75 84 LEU A C 1
ATOM 679 O O . LEU A 1 84 ? -8.495 14.527 17.023 1.00 89.75 84 LEU A O 1
ATOM 683 N N . GLY A 1 85 ? -9.361 13.375 15.290 1.00 84.75 85 GLY A N 1
ATOM 684 C CA . GLY A 1 85 ? -10.735 13.824 15.515 1.00 84.75 85 GLY A CA 1
ATOM 685 C C . GLY A 1 85 ? -11.317 13.175 16.780 1.00 84.75 85 GLY A C 1
ATOM 686 O O . GLY A 1 85 ? -10.706 12.246 17.306 1.00 84.75 85 GLY A O 1
ATOM 687 N N . PRO A 1 86 ? -12.463 13.660 17.284 1.00 72.38 86 PRO A N 1
ATOM 688 C CA . PRO A 1 86 ? -13.158 13.012 18.394 1.00 72.38 86 PRO A CA 1
ATOM 689 C C . PRO A 1 86 ? -13.601 11.581 18.067 1.00 72.38 86 PRO A C 1
ATOM 691 O O . PRO A 1 86 ? -13.853 11.294 16.871 1.00 72.38 86 PRO A O 1
#

Radius of gyration: 24.34 Å; chains: 1; bounding box: 59×45×61 Å

Secondary structure (DSSP, 8-state):
--SSSSSSSSSTTSS-------GGGSPPPHHHHHHHHHTT--TTS-EEEEEETTTTEEEEEEE-TTS-EEEEEEEE----SSPPP-

Sequence (86 aa):
MRLALFAGGLLALSACQELDYGRHLVPLPPAMEARLERMGLREEDPIYIRIFKEEGELEVWKQNRDGRFVLLETYEICAWSGELGP

Foldseek 3Di:
DPPPPPPPPPPPPPPDDPPPPDPVPDDDDVVLVVLCVVVQHDPPFDWDWDADPVQQKIWIWGQHPVRDTDTSDIDGHDDDDDDDDD